Protein AF-A0AAV4SFS2-F1 (afdb_monomer_lite)

Radius of gyration: 26.04 Å; chains: 1; bounding box: 69×37×64 Å

Organism: NCBI:txid1538125

Structure (mmCIF, N/CA/C/O backbone):
data_AF-A0AAV4SFS2-F1
#
_entry.id   AF-A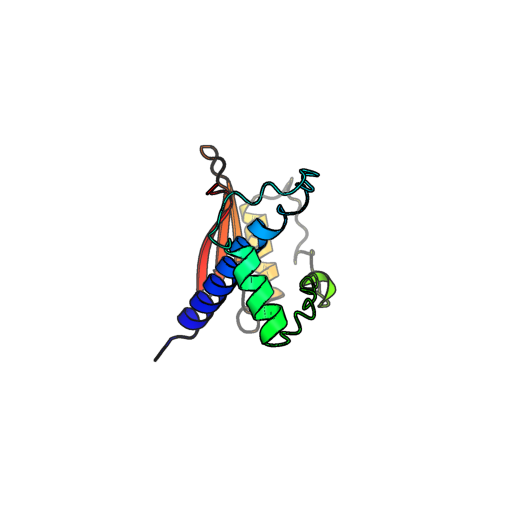0AAV4SFS2-F1
#
loop_
_atom_site.group_PDB
_atom_site.id
_atom_site.type_symbol
_atom_site.label_atom_id
_atom_site.label_alt_id
_atom_site.label_comp_id
_atom_site.label_asym_id
_atom_site.label_entity_id
_atom_site.label_seq_id
_atom_site.pdbx_PDB_ins_code
_atom_site.Cartn_x
_atom_site.Cartn_y
_atom_site.Cartn_z
_atom_site.occupancy
_atom_site.B_iso_or_equiv
_atom_site.auth_seq_id
_atom_site.auth_comp_id
_atom_site.auth_asym_id
_atom_site.auth_atom_id
_atom_site.pdbx_PDB_model_num
ATOM 1 N N . MET A 1 1 ? -1.534 -22.669 -16.109 1.00 50.91 1 MET A N 1
ATOM 2 C CA . MET A 1 1 ? -2.380 -21.456 -16.123 1.00 50.91 1 MET A CA 1
ATOM 3 C C . MET A 1 1 ? -1.780 -20.498 -15.100 1.00 50.91 1 MET A C 1
ATOM 5 O O . MET A 1 1 ? -1.778 -20.833 -13.924 1.00 50.91 1 MET A O 1
ATOM 9 N N . TYR A 1 2 ? -1.123 -19.418 -15.533 1.00 54.66 2 TYR A N 1
ATOM 10 C CA . TYR A 1 2 ? -0.464 -18.479 -14.613 1.00 54.66 2 TYR A CA 1
ATOM 11 C C . TYR A 1 2 ? -1.532 -17.617 -13.929 1.00 54.66 2 TYR A C 1
ATOM 13 O O . TYR A 1 2 ? -2.372 -17.032 -14.610 1.00 54.66 2 TYR A O 1
ATOM 21 N N . THR A 1 3 ? -1.529 -17.553 -12.598 1.00 79.12 3 THR A N 1
ATOM 22 C CA . THR A 1 3 ? -2.417 -16.655 -11.849 1.00 79.12 3 THR A CA 1
ATOM 23 C C . THR A 1 3 ? -1.994 -15.203 -12.079 1.00 79.12 3 THR A C 1
ATOM 25 O O . THR A 1 3 ? -0.806 -14.912 -12.217 1.00 79.12 3 THR A O 1
ATOM 28 N N . LEU A 1 4 ? -2.951 -14.271 -12.099 1.00 70.75 4 LEU A N 1
ATOM 29 C CA . LEU A 1 4 ? -2.697 -12.833 -12.290 1.00 70.75 4 LEU A CA 1
ATOM 30 C C . LEU A 1 4 ? -1.615 -12.297 -11.327 1.00 70.75 4 LEU A C 1
ATOM 32 O O . LEU A 1 4 ? -0.773 -11.489 -11.710 1.00 70.75 4 LEU A O 1
ATOM 36 N N . SER A 1 5 ? -1.581 -12.829 -10.101 1.00 70.31 5 SER A N 1
ATOM 37 C CA . SER A 1 5 ? -0.562 -12.538 -9.086 1.00 70.31 5 SER A CA 1
ATOM 38 C C . SER A 1 5 ? 0.868 -12.862 -9.534 1.00 70.31 5 SER A C 1
ATOM 40 O O . SER A 1 5 ? 1.801 -12.125 -9.216 1.00 70.31 5 SER A O 1
ATOM 42 N N . LEU A 1 6 ? 1.047 -13.938 -10.301 1.00 81.12 6 LEU A N 1
ATOM 43 C CA . LEU A 1 6 ? 2.347 -14.391 -10.785 1.00 81.12 6 LEU A CA 1
ATOM 44 C C . LEU A 1 6 ? 2.864 -13.472 -11.900 1.00 81.12 6 LEU A C 1
ATOM 46 O O . LEU A 1 6 ? 4.035 -13.100 -11.890 1.00 81.12 6 LEU A O 1
ATOM 50 N N . ILE A 1 7 ? 1.965 -13.013 -12.777 1.00 82.75 7 ILE A N 1
ATOM 51 C CA . ILE A 1 7 ? 2.272 -12.051 -13.847 1.00 82.75 7 ILE A CA 1
ATOM 52 C C . ILE A 1 7 ? 2.673 -10.693 -13.257 1.00 82.75 7 ILE A C 1
ATOM 54 O O . ILE A 1 7 ? 3.660 -10.095 -13.683 1.00 82.75 7 ILE A O 1
ATOM 58 N N . ILE A 1 8 ? 1.938 -10.208 -12.251 1.00 79.00 8 ILE A N 1
ATOM 59 C CA . ILE A 1 8 ? 2.239 -8.930 -11.588 1.00 79.00 8 ILE A CA 1
ATOM 60 C C . ILE A 1 8 ? 3.612 -8.989 -10.907 1.00 79.00 8 ILE A C 1
ATOM 62 O O . ILE A 1 8 ? 4.424 -8.076 -11.070 1.00 79.00 8 ILE A O 1
ATOM 66 N N . LYS A 1 9 ? 3.905 -10.088 -10.201 1.00 83.62 9 LYS A N 1
ATOM 67 C CA . LYS A 1 9 ? 5.195 -10.291 -9.530 1.00 83.62 9 LYS A CA 1
ATOM 68 C C . LYS A 1 9 ? 6.359 -10.316 -10.524 1.00 83.62 9 LYS A C 1
ATOM 70 O O . LYS A 1 9 ? 7.369 -9.654 -10.293 1.00 83.62 9 LYS A O 1
ATOM 75 N N . GLU A 1 10 ? 6.200 -11.018 -11.642 1.00 85.56 10 GLU A N 1
ATOM 76 C CA . GLU A 1 10 ? 7.216 -11.100 -12.695 1.00 85.56 10 GLU A CA 1
ATOM 77 C C . GLU A 1 10 ? 7.484 -9.729 -13.340 1.00 85.56 10 GLU A C 1
ATOM 79 O O . GLU A 1 10 ? 8.635 -9.312 -13.493 1.00 85.56 10 GLU A O 1
ATOM 84 N N . ARG A 1 11 ? 6.426 -8.963 -13.643 1.00 81.44 11 ARG A N 1
ATOM 85 C CA . ARG A 1 11 ? 6.554 -7.610 -14.211 1.00 81.44 11 ARG A CA 1
ATOM 86 C C . ARG A 1 11 ? 7.230 -6.634 -13.247 1.00 81.44 11 ARG A C 1
ATOM 88 O O . ARG A 1 11 ? 8.080 -5.857 -13.685 1.00 81.44 11 ARG A O 1
ATOM 95 N N . ALA A 1 12 ? 6.908 -6.701 -11.955 1.00 74.75 12 ALA A N 1
ATOM 96 C CA . ALA A 1 12 ? 7.535 -5.869 -10.929 1.00 74.75 12 ALA A CA 1
ATOM 97 C C . ALA A 1 12 ? 9.037 -6.177 -10.774 1.00 74.75 12 ALA A C 1
ATOM 99 O O . ALA A 1 12 ? 9.857 -5.260 -10.717 1.00 74.75 12 ALA A O 1
ATOM 100 N N . GLN A 1 13 ? 9.415 -7.460 -10.790 1.00 73.44 13 GLN A N 1
ATOM 101 C CA . GLN A 1 13 ? 10.819 -7.884 -10.725 1.00 73.44 13 GLN A CA 1
ATOM 102 C C . GLN A 1 13 ? 11.626 -7.419 -11.945 1.00 73.44 13 GLN A C 1
ATOM 104 O O . GLN A 1 13 ? 12.749 -6.932 -11.796 1.00 73.44 13 GLN A O 1
ATOM 109 N N . LEU A 1 14 ? 11.046 -7.508 -13.146 1.00 79.25 14 LEU A N 1
ATOM 110 C CA . LEU A 1 14 ? 11.684 -7.026 -14.375 1.00 79.25 14 LEU A CA 1
ATOM 111 C C . LEU A 1 14 ? 11.903 -5.508 -14.362 1.00 79.25 14 LEU A C 1
ATOM 113 O O . LEU A 1 14 ? 12.954 -5.038 -14.802 1.00 79.25 14 LEU A O 1
ATOM 117 N N . LEU A 1 15 ? 10.935 -4.738 -13.857 1.00 71.75 15 LEU A N 1
ATOM 118 C CA . LEU A 1 15 ? 11.062 -3.285 -13.733 1.00 71.75 15 LEU A CA 1
ATOM 119 C C . LEU A 1 15 ? 12.168 -2.904 -12.739 1.00 71.75 15 LEU A C 1
ATOM 121 O O . LEU A 1 15 ? 13.021 -2.076 -13.057 1.00 71.75 15 LEU A O 1
ATOM 125 N N . TRP A 1 16 ? 12.206 -3.559 -11.575 1.00 64.50 16 TRP A N 1
ATOM 126 C CA . TRP A 1 16 ? 13.237 -3.334 -10.560 1.00 64.50 16 TRP A CA 1
ATOM 127 C C . TRP A 1 16 ? 14.649 -3.626 -11.084 1.00 64.50 16 TRP A C 1
ATOM 129 O O . TRP A 1 16 ? 15.567 -2.822 -10.901 1.00 64.50 16 TRP A O 1
ATOM 139 N N . ALA A 1 17 ? 14.814 -4.739 -11.806 1.00 70.00 17 ALA A N 1
ATOM 140 C CA . ALA A 1 17 ? 16.081 -5.112 -12.432 1.00 70.00 17 ALA A CA 1
ATOM 141 C C . ALA A 1 17 ? 16.529 -4.115 -13.517 1.00 70.00 17 ALA A C 1
ATOM 143 O O . ALA A 1 17 ? 17.729 -3.919 -13.714 1.00 70.00 17 ALA A O 1
ATOM 144 N N . LYS A 1 18 ? 15.584 -3.479 -14.226 1.00 69.19 18 LYS A N 1
ATOM 145 C CA . LYS A 1 18 ? 15.897 -2.400 -15.174 1.00 69.19 18 LYS A CA 1
ATOM 146 C C . LYS A 1 18 ? 16.403 -1.164 -14.437 1.00 69.19 18 LYS A C 1
ATOM 148 O O . LYS A 1 18 ? 17.497 -0.712 -14.745 1.00 69.19 18 LYS A O 1
ATOM 153 N N . ILE A 1 19 ? 15.671 -0.685 -13.431 1.00 62.69 19 ILE A N 1
ATOM 154 C CA . ILE A 1 19 ? 16.028 0.523 -12.668 1.00 62.69 19 ILE A CA 1
ATOM 155 C C . ILE A 1 19 ? 17.423 0.385 -12.045 1.00 62.69 19 ILE A C 1
ATOM 157 O O . ILE A 1 19 ? 18.270 1.246 -12.256 1.00 62.69 19 ILE A O 1
ATOM 161 N N . THR A 1 20 ? 17.702 -0.733 -11.370 1.00 58.44 20 THR A N 1
ATOM 162 C CA . THR A 1 20 ? 19.002 -0.984 -10.715 1.00 58.44 20 THR A CA 1
ATOM 163 C C . THR A 1 20 ? 20.177 -1.080 -11.691 1.00 58.44 20 THR A C 1
ATOM 165 O O . THR A 1 20 ? 21.282 -0.640 -11.367 1.00 58.44 20 THR A O 1
ATOM 168 N N . LYS A 1 21 ? 19.964 -1.606 -12.905 1.00 60.22 21 LYS A N 1
ATOM 169 C CA . LYS A 1 21 ? 20.991 -1.594 -13.960 1.00 60.22 21 LYS A CA 1
ATOM 170 C C . LYS A 1 21 ? 21.215 -0.193 -14.528 1.00 60.22 21 LYS A C 1
ATOM 172 O O . LYS A 1 21 ? 22.358 0.157 -14.811 1.00 60.22 21 LYS A O 1
ATOM 177 N N . THR A 1 22 ? 20.164 0.615 -14.653 1.00 52.16 22 THR A N 1
ATOM 178 C CA . THR A 1 22 ? 20.265 1.994 -15.150 1.00 52.16 22 THR A CA 1
ATOM 179 C C . THR A 1 22 ? 20.910 2.929 -14.121 1.00 52.16 22 THR A C 1
ATOM 181 O O . THR A 1 22 ? 21.682 3.802 -14.504 1.00 52.16 22 THR A O 1
ATOM 184 N N . SER A 1 23 ? 20.717 2.705 -12.815 1.00 47.75 23 SER A N 1
ATOM 185 C CA . SER A 1 23 ? 21.372 3.482 -11.746 1.00 47.75 23 SER A CA 1
ATOM 186 C C . SER A 1 23 ? 22.905 3.414 -11.782 1.00 47.75 23 SER A C 1
ATOM 188 O O . SER A 1 23 ? 23.560 4.375 -11.394 1.00 47.75 23 SER A O 1
ATOM 190 N N . ARG A 1 24 ? 23.492 2.319 -12.292 1.00 43.97 24 ARG A N 1
ATOM 191 C CA . ARG A 1 24 ? 24.953 2.189 -12.475 1.00 43.97 24 ARG A CA 1
ATOM 192 C C . ARG A 1 24 ? 25.498 2.907 -13.714 1.00 43.97 24 ARG A C 1
ATOM 194 O O . ARG A 1 24 ? 26.710 3.035 -13.838 1.00 43.97 24 ARG A O 1
ATOM 201 N N . LEU A 1 25 ? 24.642 3.361 -14.631 1.00 45.72 25 LEU A N 1
ATOM 202 C CA . LEU A 1 25 ? 25.068 4.050 -15.855 1.00 45.72 25 LEU A CA 1
ATOM 203 C C . LEU A 1 25 ? 25.186 5.571 -15.679 1.00 45.72 25 LEU A C 1
ATOM 205 O O . LEU A 1 25 ? 25.871 6.214 -16.468 1.00 45.72 25 LEU A O 1
ATOM 209 N N . TYR A 1 26 ? 24.601 6.147 -14.624 1.00 43.41 26 TYR A N 1
ATOM 210 C CA . TYR A 1 26 ? 24.673 7.591 -14.362 1.00 43.41 26 TYR A CA 1
ATOM 211 C C . TYR A 1 26 ? 26.001 8.063 -13.741 1.00 43.41 26 TYR A C 1
ATOM 213 O O . TYR A 1 26 ? 26.166 9.257 -13.526 1.00 43.41 26 TYR A O 1
ATOM 221 N N . SER A 1 27 ? 26.967 7.170 -13.488 1.00 41.47 27 SER A N 1
ATOM 222 C CA . SER A 1 27 ? 28.301 7.542 -12.984 1.00 41.47 27 SER A CA 1
ATOM 223 C C . SER A 1 27 ? 29.412 7.496 -14.041 1.00 41.47 27 SER A C 1
ATOM 225 O O . SER A 1 27 ? 30.584 7.580 -13.686 1.00 41.47 27 SER A O 1
ATOM 227 N N . LEU A 1 28 ? 29.092 7.357 -15.334 1.00 39.84 28 LEU A N 1
ATOM 228 C CA . LEU A 1 28 ? 30.096 7.337 -16.411 1.00 39.84 28 LEU A CA 1
ATOM 229 C C . LEU A 1 28 ? 30.366 8.735 -17.005 1.00 39.84 28 LEU A C 1
ATOM 231 O O . LEU A 1 28 ? 30.612 8.870 -18.199 1.00 39.84 28 LEU A O 1
ATOM 235 N N . GLY A 1 29 ? 30.256 9.779 -16.182 1.00 40.25 29 GLY A N 1
ATOM 236 C CA . GLY A 1 29 ? 30.312 11.173 -16.622 1.00 40.25 29 GLY A CA 1
ATOM 237 C C . GLY A 1 29 ? 31.638 11.904 -16.414 1.00 40.25 29 GLY A C 1
ATOM 238 O O . GLY A 1 29 ? 31.697 13.056 -16.814 1.00 40.25 29 GLY A O 1
ATOM 239 N N . ASP A 1 30 ? 32.674 11.299 -15.808 1.00 38.72 30 ASP A N 1
ATOM 240 C CA . ASP A 1 30 ? 33.768 12.117 -15.239 1.00 38.72 30 ASP A CA 1
ATOM 241 C C . ASP A 1 30 ? 35.216 11.643 -15.461 1.00 38.72 30 ASP A C 1
ATOM 243 O O . ASP A 1 30 ? 36.135 12.051 -14.754 1.00 38.72 30 ASP A O 1
ATOM 247 N N . HIS A 1 31 ? 35.480 10.841 -16.493 1.00 38.44 31 HIS A N 1
ATOM 248 C CA . HIS A 1 31 ? 36.862 10.579 -16.917 1.00 38.44 31 HIS A CA 1
ATOM 249 C C . HIS A 1 31 ? 37.071 10.909 -18.393 1.00 38.44 31 HIS A C 1
ATOM 251 O O . HIS A 1 31 ? 37.256 10.035 -19.237 1.00 38.44 31 HIS A O 1
ATOM 257 N N . VAL A 1 32 ? 37.098 12.210 -18.695 1.00 43.34 32 VAL A N 1
ATOM 258 C CA . VAL A 1 32 ? 37.870 12.721 -19.834 1.00 43.34 32 VAL A CA 1
ATOM 259 C C . VAL A 1 32 ? 39.341 12.687 -19.421 1.00 43.34 32 VAL A C 1
ATOM 261 O O . VAL A 1 32 ? 39.896 13.660 -18.919 1.00 43.34 32 VAL A O 1
ATOM 264 N N . SER A 1 33 ? 39.973 11.528 -19.579 1.00 41.56 33 SER A N 1
ATOM 265 C CA . SER A 1 33 ? 41.427 11.417 -19.516 1.00 41.56 33 SER A CA 1
ATOM 266 C C . SER A 1 33 ? 41.986 11.934 -20.838 1.00 41.56 33 SER A C 1
ATOM 268 O O . SER A 1 33 ? 41.943 11.250 -21.859 1.00 41.56 33 SER A O 1
ATOM 270 N N . THR A 1 34 ? 42.502 13.160 -20.829 1.00 44.03 34 THR A N 1
ATOM 271 C CA . THR A 1 34 ? 43.426 13.654 -21.852 1.00 44.03 34 THR A CA 1
ATOM 272 C C . THR A 1 34 ? 44.742 12.888 -21.728 1.00 44.03 34 THR A C 1
ATOM 274 O O . THR A 1 34 ? 45.706 13.380 -21.150 1.00 44.03 34 THR A O 1
ATOM 277 N N . GLU A 1 35 ? 44.782 11.663 -22.239 1.00 42.59 35 GLU A N 1
ATOM 278 C CA . GLU A 1 35 ? 46.022 10.919 -22.421 1.00 42.59 35 GLU A CA 1
ATOM 279 C C . GLU A 1 35 ? 46.115 10.491 -23.883 1.00 42.59 35 GLU A C 1
ATOM 281 O O . GLU A 1 35 ? 45.315 9.710 -24.390 1.00 42.59 35 GLU A O 1
ATOM 286 N N . THR A 1 36 ? 47.100 11.061 -24.572 1.00 49.44 36 THR A N 1
ATOM 287 C CA . THR A 1 36 ? 47.587 10.637 -25.887 1.00 49.44 36 THR A CA 1
ATOM 288 C C . THR A 1 36 ? 47.617 9.112 -26.004 1.00 49.44 36 THR A C 1
ATOM 290 O O . THR A 1 36 ? 48.292 8.445 -25.218 1.00 49.44 36 THR A O 1
ATOM 293 N N . GLU A 1 37 ? 46.908 8.571 -26.999 1.00 41.47 37 GLU A N 1
ATOM 294 C CA . GLU A 1 37 ? 46.768 7.132 -27.234 1.00 41.47 37 GLU A CA 1
ATOM 295 C C . GLU A 1 37 ? 48.127 6.431 -27.374 1.00 41.47 37 GLU A C 1
ATOM 297 O O . GLU A 1 37 ? 48.785 6.474 -28.417 1.00 41.47 37 GLU A O 1
ATOM 302 N N . ARG A 1 38 ? 48.532 5.682 -26.345 1.00 46.50 38 ARG A N 1
ATOM 303 C CA . ARG A 1 38 ? 49.498 4.594 -26.516 1.00 46.50 38 ARG A CA 1
ATOM 304 C C . ARG A 1 38 ? 48.747 3.347 -26.971 1.00 46.50 38 ARG A C 1
ATOM 306 O O . ARG A 1 38 ? 48.249 2.570 -26.158 1.00 46.50 38 ARG A O 1
ATOM 313 N N . ASN A 1 39 ? 48.707 3.149 -28.287 1.00 51.97 39 ASN A N 1
ATOM 314 C CA . ASN A 1 39 ? 48.229 1.934 -28.953 1.00 51.97 39 ASN A CA 1
ATOM 315 C C . ASN A 1 39 ? 49.159 0.731 -28.672 1.00 51.97 39 ASN A C 1
ATOM 317 O O . ASN A 1 39 ? 49.890 0.268 -29.541 1.00 51.97 39 ASN A O 1
ATOM 321 N N . LEU A 1 40 ? 49.152 0.231 -27.430 1.00 55.94 40 LEU A N 1
ATOM 322 C CA . LEU A 1 40 ? 49.908 -0.959 -27.003 1.00 55.94 40 LEU A CA 1
ATOM 323 C C . LEU A 1 40 ? 49.022 -2.201 -26.798 1.00 55.94 40 LEU A C 1
ATOM 325 O O . LEU A 1 40 ? 49.532 -3.283 -26.515 1.00 55.94 40 LEU A O 1
ATOM 329 N N . LYS A 1 41 ? 47.699 -2.083 -26.962 1.00 50.66 41 LYS A N 1
ATOM 330 C CA . LYS A 1 41 ? 46.773 -3.225 -26.957 1.00 50.66 41 LYS A CA 1
ATOM 331 C C . LYS A 1 41 ? 46.246 -3.469 -28.367 1.00 50.66 41 LYS A C 1
ATOM 333 O O . LYS A 1 41 ? 45.414 -2.727 -28.865 1.00 50.66 41 LYS A O 1
ATOM 338 N N . ILE A 1 42 ? 46.703 -4.561 -28.979 1.00 58.28 42 ILE A N 1
ATOM 339 C CA . ILE A 1 42 ? 46.253 -5.039 -30.301 1.00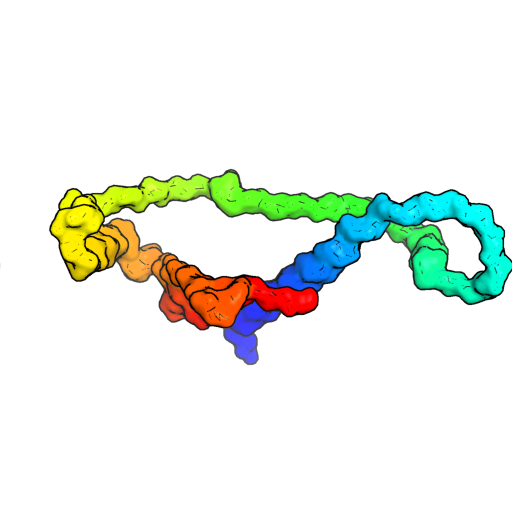 58.28 42 ILE A CA 1
ATOM 340 C C . ILE A 1 42 ? 44.784 -5.514 -30.246 1.00 58.28 42 ILE A C 1
ATOM 342 O O . ILE A 1 42 ? 44.091 -5.598 -31.259 1.00 58.28 42 ILE A O 1
ATOM 346 N N . GLN A 1 43 ? 44.274 -5.812 -29.049 1.00 66.56 43 GLN A N 1
ATOM 347 C CA . GLN A 1 43 ? 42.910 -6.276 -28.856 1.00 66.56 43 GLN A CA 1
ATOM 348 C C . GLN A 1 43 ? 41.960 -5.099 -28.625 1.00 66.56 43 GLN A C 1
ATOM 350 O O . GLN A 1 43 ? 42.033 -4.424 -27.598 1.00 66.56 43 GLN A O 1
ATOM 355 N N . ARG A 1 44 ? 41.032 -4.903 -29.570 1.00 70.31 44 ARG A N 1
ATOM 356 C CA . ARG A 1 44 ? 39.949 -3.921 -29.437 1.00 70.31 44 ARG A CA 1
ATOM 357 C C . ARG A 1 44 ? 39.140 -4.194 -28.172 1.00 70.31 44 ARG A C 1
ATOM 359 O O . AR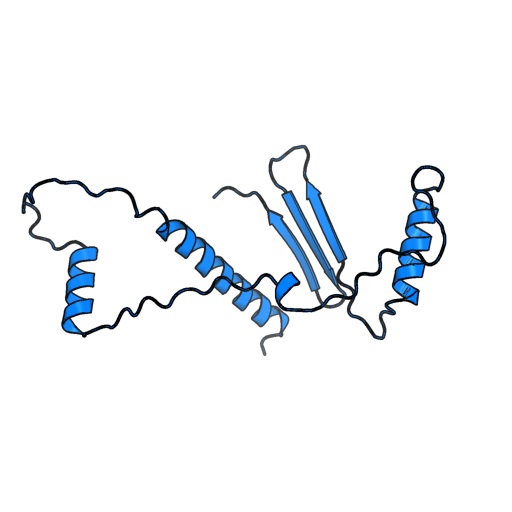G A 1 44 ? 38.670 -5.317 -27.964 1.00 70.31 44 ARG A O 1
ATOM 366 N N . GLY A 1 45 ? 38.972 -3.158 -27.356 1.00 73.44 45 GLY A N 1
ATOM 367 C CA . GLY A 1 45 ? 38.132 -3.202 -26.166 1.00 73.44 45 GLY A CA 1
ATOM 368 C C . GLY A 1 45 ? 36.651 -3.352 -26.519 1.00 73.44 45 GLY A C 1
ATOM 369 O O . GLY A 1 45 ? 36.234 -3.124 -27.656 1.00 73.44 45 GLY A O 1
ATOM 370 N N . PHE A 1 46 ? 35.837 -3.713 -25.526 1.00 70.94 46 PHE A N 1
ATOM 371 C CA . PHE A 1 46 ? 34.391 -3.880 -25.692 1.00 70.94 46 PHE A CA 1
ATOM 372 C C . PHE A 1 46 ? 33.725 -2.636 -26.305 1.00 70.94 46 PHE A C 1
ATOM 374 O O . PHE A 1 46 ? 33.009 -2.760 -27.291 1.00 70.94 46 PHE A O 1
ATOM 381 N N . ALA A 1 47 ? 34.033 -1.439 -25.792 1.00 75.06 47 ALA A N 1
ATOM 382 C CA . ALA A 1 47 ? 33.468 -0.182 -26.290 1.00 75.06 47 ALA A CA 1
ATOM 383 C C . ALA A 1 47 ? 33.799 0.082 -27.770 1.00 75.06 47 ALA A C 1
ATOM 385 O O . ALA A 1 47 ? 32.935 0.513 -28.524 1.00 75.06 47 ALA A O 1
ATOM 386 N N . GLN A 1 48 ? 35.021 -0.244 -28.202 1.00 75.75 48 GLN A N 1
ATOM 387 C CA . GLN A 1 48 ? 35.450 -0.086 -29.595 1.00 75.75 48 GLN A CA 1
ATOM 388 C C . GLN A 1 48 ? 34.708 -1.060 -30.518 1.00 75.75 48 GLN A C 1
ATOM 390 O O . GLN A 1 48 ? 34.194 -0.648 -31.550 1.00 75.75 48 GLN A O 1
ATOM 395 N N . ARG A 1 49 ? 34.566 -2.332 -30.111 1.00 80.12 49 ARG A N 1
ATOM 396 C CA . ARG A 1 49 ? 33.772 -3.313 -30.874 1.00 80.12 49 ARG A CA 1
ATOM 397 C C . ARG A 1 49 ? 32.300 -2.929 -30.961 1.00 80.12 49 ARG A C 1
ATOM 399 O O . ARG A 1 49 ? 31.678 -3.158 -31.990 1.00 80.12 49 ARG A O 1
ATOM 406 N N . VAL A 1 50 ? 31.741 -2.376 -29.887 1.00 76.38 50 VAL A N 1
ATOM 407 C CA . VAL A 1 50 ? 30.369 -1.869 -29.898 1.00 76.38 50 VAL A CA 1
ATOM 408 C C . VAL A 1 50 ? 30.266 -0.710 -30.885 1.00 76.38 50 VAL A C 1
ATOM 410 O O . VAL A 1 50 ? 29.440 -0.797 -31.780 1.00 76.38 50 VAL A O 1
ATOM 413 N N . ALA A 1 51 ? 31.139 0.300 -30.816 1.00 78.06 51 ALA A N 1
ATOM 414 C CA . ALA A 1 51 ? 31.132 1.430 -31.751 1.00 78.06 51 ALA A CA 1
ATOM 415 C C . ALA A 1 51 ? 31.227 0.997 -33.228 1.00 78.06 51 ALA A C 1
ATOM 417 O O . ALA A 1 51 ? 30.473 1.503 -34.058 1.00 78.06 51 ALA A O 1
ATOM 418 N N . ASP A 1 52 ? 32.076 0.009 -33.537 1.00 81.69 52 ASP A N 1
ATOM 419 C CA . ASP A 1 52 ? 32.175 -0.573 -34.882 1.00 81.69 52 ASP A CA 1
ATOM 420 C C . ASP A 1 52 ? 30.837 -1.170 -35.347 1.00 81.69 52 ASP A C 1
ATOM 422 O O . ASP A 1 52 ? 30.427 -0.963 -36.486 1.00 81.69 52 ASP A O 1
ATOM 426 N N . LEU A 1 53 ? 30.138 -1.897 -34.469 1.00 82.06 53 LEU A N 1
ATOM 427 C CA . LEU A 1 53 ? 28.831 -2.484 -34.773 1.00 82.06 53 LEU A CA 1
ATOM 428 C C . LEU A 1 53 ? 27.758 -1.406 -34.962 1.00 82.06 53 LEU A C 1
ATOM 430 O O . LEU A 1 53 ? 26.960 -1.508 -35.889 1.00 82.06 53 LEU A O 1
ATOM 434 N N . ILE A 1 54 ? 27.755 -0.363 -34.126 1.00 77.12 54 ILE A N 1
ATOM 435 C CA . ILE A 1 54 ? 26.825 0.771 -34.256 1.00 77.12 54 ILE A CA 1
ATOM 436 C C . ILE A 1 54 ? 26.991 1.429 -35.628 1.00 77.12 54 ILE A C 1
ATOM 438 O O . ILE A 1 54 ? 26.004 1.646 -36.331 1.00 77.12 54 ILE A O 1
ATOM 442 N N . PHE A 1 55 ? 28.240 1.690 -36.021 1.00 79.75 55 PHE A N 1
ATOM 443 C CA . PHE A 1 55 ? 28.568 2.292 -37.309 1.00 79.75 55 PHE A CA 1
ATOM 444 C C . PHE A 1 55 ? 28.230 1.364 -38.483 1.00 79.75 55 PHE A C 1
ATOM 446 O O . PHE A 1 55 ? 27.598 1.792 -39.445 1.00 79.75 55 PHE A O 1
ATOM 453 N N . HIS A 1 56 ? 28.607 0.084 -38.398 1.00 83.12 56 HIS A N 1
ATOM 454 C CA . HIS A 1 56 ? 28.414 -0.886 -39.478 1.00 83.12 56 HIS A CA 1
ATOM 455 C C . HIS A 1 56 ? 26.937 -1.164 -39.775 1.00 83.12 56 HIS A C 1
ATOM 457 O O . HIS A 1 56 ? 26.559 -1.316 -40.933 1.00 83.12 56 HIS A O 1
ATOM 463 N N . PHE A 1 57 ? 26.104 -1.221 -38.736 1.00 82.81 57 PHE A N 1
ATOM 464 C CA . PHE A 1 57 ? 24.677 -1.504 -38.875 1.00 82.81 57 PHE A CA 1
ATOM 465 C C . PHE A 1 57 ? 23.805 -0.244 -38.952 1.00 82.81 57 PHE A C 1
ATOM 467 O O . PHE A 1 57 ? 22.587 -0.381 -39.027 1.00 82.81 57 PHE A O 1
ATOM 474 N N . ILE A 1 58 ? 24.400 0.961 -38.945 1.00 76.94 58 ILE A N 1
ATOM 475 C CA . ILE A 1 58 ? 23.684 2.253 -38.934 1.00 76.94 58 ILE A CA 1
ATOM 476 C C . ILE A 1 58 ? 22.585 2.228 -37.859 1.00 76.94 58 ILE A C 1
ATOM 478 O O . ILE A 1 58 ? 21.415 2.523 -38.101 1.00 76.94 58 ILE A O 1
ATOM 482 N N . ILE A 1 59 ?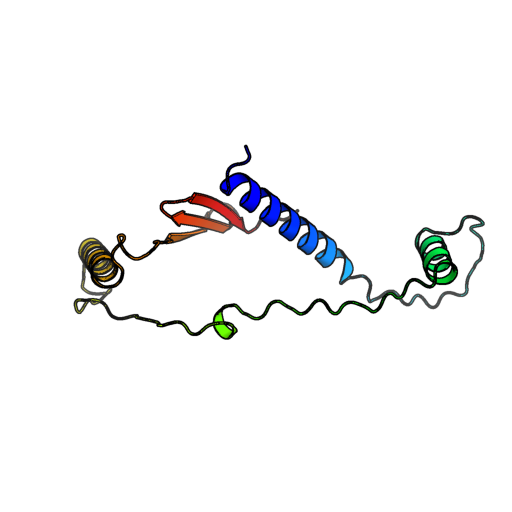 22.953 1.770 -36.661 1.00 70.94 59 ILE A N 1
ATOM 483 C CA . ILE A 1 59 ? 21.997 1.664 -35.562 1.00 70.94 59 ILE A CA 1
ATOM 484 C C . ILE A 1 59 ? 21.771 3.078 -35.049 1.00 70.94 59 ILE A C 1
ATOM 486 O O . ILE A 1 59 ? 22.640 3.653 -34.393 1.00 70.94 59 ILE A O 1
ATOM 490 N N . ASP A 1 60 ? 20.602 3.632 -35.353 1.00 74.06 60 ASP A N 1
ATOM 491 C CA . ASP A 1 60 ? 20.167 4.889 -34.769 1.00 74.06 60 ASP A CA 1
ATOM 492 C C . ASP A 1 60 ? 19.868 4.661 -33.283 1.00 74.06 60 ASP A C 1
ATOM 494 O O . ASP A 1 60 ? 18.786 4.218 -32.890 1.00 74.06 60 ASP A O 1
ATOM 498 N N . PHE A 1 61 ? 20.856 4.947 -32.435 1.00 62.31 61 PHE A N 1
ATOM 499 C CA . PHE A 1 61 ? 20.616 5.217 -31.023 1.00 62.31 61 PHE A CA 1
ATOM 500 C C . PHE A 1 61 ? 20.042 6.624 -30.915 1.00 62.31 61 PHE A C 1
ATOM 502 O O . PHE A 1 61 ? 20.646 7.500 -30.294 1.00 62.31 61 PHE A O 1
ATOM 509 N N . GLY A 1 62 ? 18.865 6.846 -31.498 1.00 64.44 62 GLY A N 1
ATOM 510 C CA . GLY A 1 62 ? 18.017 7.943 -31.083 1.00 64.44 62 GLY A CA 1
ATOM 511 C C . GLY A 1 62 ? 17.806 7.707 -29.601 1.00 64.44 62 GLY A C 1
ATOM 512 O O . GLY A 1 62 ? 17.095 6.772 -29.233 1.00 64.44 62 GLY A O 1
ATOM 513 N N . ALA A 1 63 ? 18.552 8.432 -28.761 1.00 59.53 63 ALA A N 1
ATOM 514 C CA . ALA A 1 63 ? 18.541 8.246 -27.325 1.00 59.53 63 ALA A CA 1
ATOM 515 C C . ALA A 1 63 ? 17.087 8.393 -26.906 1.00 59.53 63 ALA A C 1
ATOM 517 O O . ALA A 1 63 ? 16.550 9.501 -26.895 1.00 59.53 63 ALA A O 1
ATOM 518 N N . GLN A 1 64 ? 16.417 7.263 -26.673 1.00 58.59 64 GLN A N 1
ATOM 519 C CA . GLN A 1 64 ? 15.017 7.288 -26.326 1.00 58.59 64 GLN A CA 1
ATOM 520 C C . GLN A 1 64 ? 15.002 7.929 -24.956 1.00 58.59 64 GLN A C 1
ATOM 522 O O . GLN A 1 64 ? 15.461 7.333 -23.979 1.00 58.59 64 GLN A O 1
ATOM 527 N N . GLN A 1 65 ? 14.598 9.196 -24.923 1.00 60.34 65 GLN A N 1
ATOM 528 C CA . GLN A 1 65 ? 14.568 9.958 -23.699 1.00 60.34 65 GLN A CA 1
ATOM 529 C C . GLN A 1 65 ? 13.653 9.167 -22.775 1.00 60.34 65 GLN A C 1
ATOM 531 O O . GLN A 1 65 ? 12.465 8.996 -23.056 1.00 60.34 65 GLN A O 1
ATOM 536 N N . PHE A 1 66 ? 14.233 8.578 -21.733 1.00 58.94 66 PHE A N 1
ATOM 537 C CA . PHE A 1 66 ? 13.449 7.946 -20.694 1.00 58.94 66 PHE A CA 1
ATOM 538 C C . PHE A 1 66 ? 12.683 9.083 -20.041 1.00 58.94 66 PHE A C 1
ATOM 540 O O . PHE A 1 66 ? 13.223 9.810 -19.210 1.00 58.94 66 PHE A O 1
ATOM 547 N N . LEU A 1 67 ? 11.446 9.286 -20.490 1.00 71.25 67 LEU A N 1
ATOM 548 C CA . LEU A 1 67 ? 10.543 10.207 -19.836 1.00 71.25 67 LEU A CA 1
ATOM 549 C C . LEU A 1 67 ? 10.414 9.700 -18.408 1.00 71.25 67 LEU A C 1
ATOM 551 O O . LEU A 1 67 ? 10.043 8.544 -18.179 1.00 71.25 67 LEU A O 1
ATOM 555 N N . LEU A 1 68 ? 10.794 10.549 -17.456 1.00 72.44 68 LEU A N 1
ATOM 556 C CA . LEU A 1 68 ? 10.525 10.262 -16.062 1.00 72.44 68 LEU A CA 1
ATOM 557 C C . LEU A 1 68 ? 9.015 10.028 -15.951 1.00 72.44 68 LEU A C 1
ATOM 559 O O . LEU A 1 68 ? 8.243 10.826 -16.496 1.00 72.44 68 LEU A O 1
ATOM 563 N N . PRO A 1 69 ? 8.577 8.925 -15.321 1.00 70.69 69 PRO A N 1
ATOM 564 C CA . PRO A 1 69 ? 7.161 8.720 -15.098 1.00 70.69 69 PRO A CA 1
ATOM 565 C C . PRO A 1 69 ? 6.620 9.945 -14.364 1.00 70.69 69 PRO A C 1
ATOM 567 O O . PRO A 1 69 ? 7.202 10.384 -13.370 1.00 70.69 69 PRO A O 1
ATOM 570 N N . CYS A 1 70 ? 5.539 10.517 -14.894 1.00 78.56 70 CYS A N 1
ATOM 571 C CA . CYS A 1 70 ? 4.850 11.620 -14.244 1.00 78.56 70 CYS A CA 1
ATOM 572 C C . CYS A 1 70 ? 4.491 11.190 -12.820 1.00 78.56 70 CYS A C 1
ATOM 574 O O . CYS A 1 70 ? 4.078 10.044 -12.599 1.00 78.56 70 CYS A O 1
ATOM 576 N N . ASN A 1 71 ? 4.691 12.090 -11.857 1.00 76.88 71 ASN A N 1
ATOM 577 C CA . ASN A 1 71 ? 4.286 11.848 -10.485 1.00 76.88 71 ASN A CA 1
ATOM 578 C C . ASN A 1 71 ? 2.802 11.438 -10.498 1.00 76.88 71 ASN A C 1
ATOM 580 O O . ASN A 1 71 ? 1.986 12.187 -11.034 1.00 76.88 71 ASN A O 1
ATOM 584 N N . PRO A 1 72 ? 2.416 10.279 -9.935 1.00 75.00 72 PRO A N 1
ATOM 585 C CA . PRO A 1 72 ? 1.022 9.846 -9.941 1.00 75.00 72 PRO A CA 1
ATOM 586 C C . PRO A 1 72 ? 0.077 10.907 -9.367 1.00 75.00 72 PRO A C 1
ATOM 588 O O . PRO A 1 72 ? -1.052 11.024 -9.832 1.00 75.00 72 PRO A O 1
ATOM 591 N N . ILE A 1 73 ? 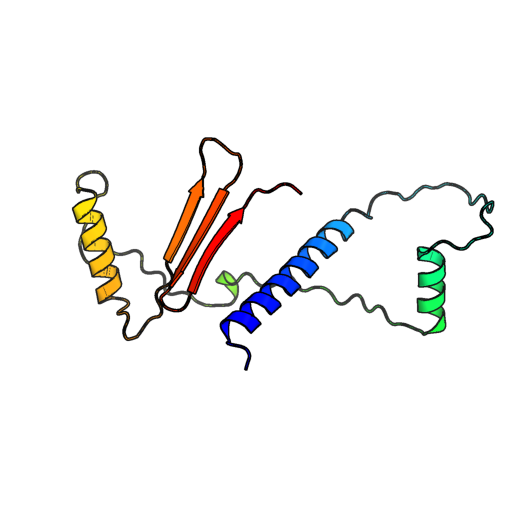0.569 11.716 -8.416 1.00 77.44 73 ILE A N 1
ATOM 592 C CA . ILE A 1 73 ? -0.167 12.836 -7.815 1.00 77.44 73 ILE A CA 1
ATOM 593 C C . ILE A 1 73 ? -0.537 13.912 -8.852 1.00 77.44 73 ILE A C 1
ATOM 595 O O . ILE A 1 73 ? -1.584 14.541 -8.755 1.00 77.44 73 ILE A O 1
ATOM 599 N N . GLU A 1 74 ? 0.321 14.127 -9.845 1.00 80.88 74 GLU A N 1
ATOM 600 C CA . GLU A 1 74 ? 0.120 15.105 -10.919 1.00 80.88 74 GLU A CA 1
ATOM 601 C C . GLU A 1 74 ? -0.668 14.508 -12.091 1.00 80.88 74 GLU A C 1
ATOM 603 O O . GLU A 1 74 ? -1.345 15.229 -12.822 1.00 80.88 74 GLU A O 1
ATOM 608 N N . ALA A 1 75 ? -0.607 13.185 -12.262 1.00 81.69 75 ALA A N 1
ATOM 609 C CA . ALA A 1 75 ? -1.272 12.477 -13.350 1.00 81.69 75 ALA A CA 1
ATOM 610 C C . ALA A 1 75 ? -2.787 12.305 -13.138 1.00 81.69 75 ALA A C 1
ATOM 612 O O . ALA A 1 75 ? -3.516 12.071 -14.104 1.00 81.69 75 ALA A O 1
ATOM 613 N N . GLN A 1 76 ? -3.273 12.386 -11.896 1.00 83.81 76 GLN A N 1
ATOM 614 C CA . GLN A 1 76 ? -4.678 12.146 -11.571 1.00 83.81 76 GLN A CA 1
ATOM 615 C C . GLN A 1 76 ? -5.189 13.132 -10.518 1.00 83.81 76 GLN A C 1
ATOM 617 O O . GLN A 1 76 ? -4.444 13.641 -9.691 1.00 83.81 76 GLN A O 1
ATOM 622 N N . THR A 1 77 ? -6.488 13.424 -10.535 1.00 83.06 77 THR A N 1
ATOM 623 C CA . THR A 1 77 ? -7.120 14.223 -9.481 1.00 83.06 77 THR A CA 1
ATOM 624 C C . THR A 1 77 ? -7.579 13.306 -8.352 1.00 83.06 77 THR A C 1
ATOM 626 O O . THR A 1 77 ? -8.337 12.364 -8.583 1.00 83.06 77 THR A O 1
ATOM 629 N N . PHE A 1 78 ? -7.153 13.595 -7.123 1.00 80.56 78 PHE A N 1
ATOM 630 C CA . PHE A 1 78 ? -7.534 12.832 -5.933 1.00 80.56 78 PHE A CA 1
ATOM 631 C C . PHE A 1 78 ? -8.529 13.632 -5.100 1.00 80.56 78 PHE A C 1
ATOM 633 O O . PHE A 1 78 ? -8.331 14.820 -4.849 1.00 80.56 78 PHE A O 1
ATOM 640 N N . SER A 1 79 ? -9.590 12.975 -4.633 1.00 82.31 79 SER A N 1
ATOM 641 C CA . SER A 1 79 ? -10.453 13.550 -3.603 1.00 82.31 79 SER A CA 1
ATOM 642 C C . SER A 1 79 ? -9.857 13.227 -2.238 1.00 82.31 79 SER A C 1
ATOM 644 O O . SER A 1 79 ? -9.921 12.088 -1.779 1.00 82.31 79 SER A O 1
ATOM 646 N N . LEU A 1 80 ? -9.245 14.222 -1.597 1.00 81.12 80 LEU A N 1
ATOM 647 C CA . LEU A 1 80 ? -8.708 14.074 -0.251 1.00 81.12 80 LEU A CA 1
ATOM 648 C C . LEU A 1 80 ? -9.799 14.397 0.775 1.00 81.12 80 LEU A C 1
ATOM 650 O O . LEU A 1 80 ? -10.252 15.537 0.869 1.00 81.12 80 LEU A O 1
ATOM 654 N N . ARG A 1 81 ? -10.205 13.403 1.571 1.00 82.56 81 ARG A N 1
ATOM 655 C CA . ARG A 1 81 ? -11.082 13.609 2.732 1.00 82.56 81 ARG A CA 1
ATOM 656 C C . ARG A 1 81 ? -10.303 13.341 4.011 1.00 82.56 81 ARG A C 1
ATOM 658 O O . ARG A 1 81 ? -10.001 12.195 4.315 1.00 82.56 81 ARG A O 1
ATOM 665 N N . LEU A 1 82 ? -9.987 14.413 4.735 1.00 82.50 82 LEU A N 1
ATOM 666 C CA . LEU A 1 82 ? -9.278 14.363 6.022 1.00 82.50 82 LEU A CA 1
ATOM 667 C C . LEU A 1 82 ? -10.219 14.452 7.233 1.00 82.50 82 LEU A C 1
ATOM 669 O O . LEU A 1 82 ? -9.762 14.397 8.368 1.00 82.50 82 LEU A O 1
ATOM 673 N N . GLY A 1 83 ? -11.518 14.644 6.998 1.00 86.00 83 GLY A N 1
ATOM 674 C CA . GLY A 1 83 ? -12.511 14.761 8.060 1.00 86.00 83 GLY A CA 1
ATOM 675 C C . GLY A 1 83 ? -12.912 13.401 8.620 1.00 86.00 83 GLY A C 1
ATOM 676 O O . GLY A 1 83 ? -13.100 12.447 7.865 1.00 86.00 83 GLY A O 1
ATOM 677 N N . PHE A 1 84 ? -13.086 13.342 9.936 1.00 85.19 84 PHE A N 1
ATOM 678 C CA . PHE A 1 84 ? -13.732 12.227 10.620 1.00 85.19 84 PHE A CA 1
ATOM 679 C C . PHE A 1 84 ? -15.252 12.406 10.624 1.00 85.19 84 PHE A C 1
ATOM 681 O O . PHE A 1 84 ? -15.750 13.532 10.572 1.00 85.19 84 PHE A O 1
ATOM 688 N N . SER A 1 85 ? -15.994 11.302 10.737 1.00 86.38 85 SER A N 1
ATOM 689 C CA . SER A 1 85 ? -17.450 11.351 10.934 1.00 86.38 85 SER A CA 1
ATOM 690 C C . SER A 1 85 ? -17.847 12.038 12.248 1.00 86.38 85 SER A C 1
ATOM 692 O O . SER A 1 85 ? -18.974 12.505 12.381 1.00 86.38 85 SER A O 1
ATOM 694 N N . GLN A 1 86 ? -16.927 12.105 13.215 1.00 88.38 86 GLN A N 1
ATOM 695 C CA . GLN A 1 86 ? -17.128 12.703 14.533 1.00 88.38 86 GLN A CA 1
ATOM 696 C C . GLN A 1 86 ? -15.912 13.560 14.910 1.00 88.38 86 GLN A C 1
ATOM 698 O O . GLN A 1 86 ? -14.793 13.275 14.484 1.00 88.38 86 GLN A O 1
ATOM 703 N N . SER A 1 87 ? -16.115 14.609 15.711 1.00 88.94 87 SER A N 1
ATOM 704 C CA . SER A 1 87 ? -15.009 15.432 16.213 1.00 88.94 87 SER A CA 1
ATOM 705 C C . SER A 1 87 ? -14.207 14.645 17.245 1.00 88.94 87 SER A C 1
ATOM 707 O O . SER A 1 87 ? -14.772 14.218 18.246 1.00 88.94 87 SER A O 1
ATOM 709 N N . VAL A 1 88 ? -12.905 14.487 17.009 1.00 89.50 88 VAL A N 1
ATOM 710 C CA . VAL A 1 88 ? -11.977 13.816 17.925 1.00 89.50 88 VAL A CA 1
ATOM 711 C C . VAL A 1 88 ? -10.705 14.637 18.098 1.00 89.50 88 VAL A C 1
ATOM 713 O O . VAL A 1 88 ? -10.182 15.216 17.141 1.00 89.50 88 VAL A O 1
ATOM 716 N N . LEU A 1 89 ? -10.194 14.673 19.323 1.00 89.81 89 LEU A N 1
ATOM 717 C CA . LEU A 1 89 ? -8.966 15.352 19.705 1.00 89.81 89 LEU A CA 1
ATOM 718 C C . LEU A 1 89 ? -7.959 14.321 20.195 1.00 89.81 89 LEU A C 1
ATOM 720 O O . LEU A 1 89 ? -8.127 13.689 21.232 1.00 89.81 89 LEU A O 1
ATOM 724 N N . LYS A 1 90 ? -6.845 14.201 19.471 1.00 88.62 90 LYS A N 1
ATOM 725 C CA . LYS A 1 90 ? -5.790 13.223 19.776 1.00 88.62 90 LYS A CA 1
ATOM 726 C C . LYS A 1 90 ? -5.208 13.362 21.192 1.00 88.62 90 LYS A C 1
ATOM 728 O O . LYS A 1 90 ? -4.653 12.407 21.718 1.00 88.62 90 LYS A O 1
ATOM 733 N N . THR A 1 91 ? -5.278 14.553 21.782 1.00 91.38 91 THR A N 1
ATOM 734 C CA . THR A 1 91 ? -4.776 14.845 23.132 1.00 91.38 91 THR A CA 1
ATOM 735 C C . THR A 1 91 ? -5.737 14.441 24.245 1.00 91.38 91 THR A C 1
ATOM 737 O O . THR A 1 91 ? -5.296 14.291 25.380 1.00 91.38 91 THR A O 1
ATOM 740 N N . GLU A 1 92 ? -7.027 14.301 23.941 1.00 91.62 92 GLU A N 1
ATOM 741 C CA . GLU A 1 92 ? -8.094 14.113 24.934 1.00 91.62 92 GLU A CA 1
ATOM 742 C C . GLU A 1 92 ? -8.742 12.729 24.819 1.00 91.62 92 GLU A C 1
ATOM 744 O O . GLU A 1 92 ? -9.082 12.111 25.828 1.00 91.62 92 GLU A O 1
ATOM 749 N N . ASP A 1 93 ? -8.862 12.215 23.596 1.00 91.38 93 ASP A N 1
ATOM 750 C CA . ASP A 1 93 ? -9.517 10.948 23.314 1.00 91.38 93 ASP A CA 1
ATOM 751 C C . ASP A 1 93 ? -8.563 9.756 23.423 1.00 91.38 93 ASP A C 1
ATOM 753 O O . ASP A 1 93 ? -7.401 9.790 23.017 1.00 91.38 93 ASP A O 1
ATOM 757 N N . ASN A 1 94 ? -9.088 8.642 23.934 1.00 93.00 94 ASN A N 1
ATOM 758 C CA . ASN A 1 94 ? -8.355 7.384 24.029 1.00 93.00 94 ASN A CA 1
ATOM 759 C C . ASN A 1 94 ? -8.085 6.795 22.631 1.00 93.00 94 ASN A C 1
ATOM 761 O O . ASN A 1 94 ? -8.968 6.798 21.773 1.00 93.00 94 ASN A O 1
ATOM 765 N N . ASP A 1 95 ? -6.926 6.162 22.436 1.00 92.81 95 ASP A N 1
ATOM 766 C CA . ASP A 1 95 ? -6.566 5.442 21.204 1.00 92.81 95 ASP A CA 1
ATOM 767 C C . ASP A 1 95 ? -7.655 4.483 20.703 1.00 92.81 95 ASP A C 1
ATOM 769 O O . ASP A 1 95 ? -7.860 4.342 19.497 1.00 92.81 95 ASP A O 1
ATOM 773 N N . LYS A 1 96 ? -8.392 3.828 21.608 1.00 93.94 96 LYS A N 1
ATOM 774 C CA . LYS A 1 96 ? -9.517 2.957 21.237 1.00 93.94 96 LYS A CA 1
ATOM 775 C C . LYS A 1 96 ? -10.651 3.731 20.568 1.00 93.94 96 LYS A C 1
ATOM 777 O O . LYS A 1 96 ? -11.222 3.235 19.599 1.00 93.94 96 LYS A O 1
ATOM 782 N N . VAL A 1 97 ? -10.956 4.928 21.067 1.00 92.75 97 VAL A N 1
ATOM 783 C CA . VAL A 1 97 ? -11.979 5.820 20.505 1.00 92.75 97 VAL A CA 1
ATOM 784 C C . VAL A 1 97 ? -11.514 6.323 19.144 1.00 92.75 97 VAL A C 1
ATOM 786 O O . VAL A 1 97 ? -12.233 6.156 18.162 1.00 92.75 97 VAL A O 1
ATOM 789 N N . LEU A 1 98 ? -10.274 6.812 19.052 1.00 92.25 98 LEU A N 1
ATOM 790 C CA . LEU A 1 98 ? -9.678 7.266 17.791 1.00 92.25 98 LEU A CA 1
ATOM 791 C C . LEU A 1 98 ? -9.698 6.166 16.723 1.00 92.25 98 LEU A C 1
ATOM 793 O O . LEU A 1 98 ? -10.099 6.400 15.581 1.00 92.25 98 LEU A O 1
ATOM 797 N N . LYS A 1 99 ? -9.316 4.943 17.105 1.00 92.00 99 LYS A N 1
ATOM 798 C CA . LYS A 1 99 ? -9.336 3.775 16.221 1.00 92.00 99 LYS A CA 1
ATOM 799 C C . LYS A 1 99 ? -10.757 3.432 15.770 1.00 92.00 99 LYS A C 1
ATOM 801 O O . LYS A 1 99 ? -10.966 3.189 14.585 1.00 92.00 99 LYS A O 1
ATOM 806 N N . SER A 1 100 ? -11.722 3.440 16.691 1.00 93.88 100 SER A N 1
ATOM 807 C CA . SER A 1 100 ? -13.131 3.166 16.384 1.00 93.88 100 SER A CA 1
ATOM 808 C C . SER A 1 100 ? -13.703 4.185 15.399 1.00 93.88 100 SER A C 1
ATOM 810 O O . SER A 1 100 ? -14.227 3.792 14.361 1.00 93.88 100 SER A O 1
ATOM 812 N N . VAL A 1 101 ? -13.537 5.482 15.678 1.00 94.25 101 VAL A N 1
ATOM 813 C CA . VAL A 1 101 ? -14.028 6.570 14.814 1.00 94.25 101 VAL A CA 1
ATOM 814 C C . VAL A 1 101 ? -13.360 6.520 13.441 1.00 94.25 101 VAL A C 1
ATOM 816 O O . VAL A 1 101 ? -14.016 6.747 12.423 1.00 94.25 101 VAL A O 1
ATOM 819 N N . THR A 1 102 ? -12.071 6.176 13.385 1.00 91.31 102 THR A N 1
ATOM 820 C CA . THR A 1 102 ? -11.353 6.012 12.115 1.00 91.31 102 THR A CA 1
ATOM 821 C C . THR A 1 102 ? -11.961 4.890 11.276 1.00 91.31 102 THR A C 1
ATOM 823 O O . THR A 1 102 ? -12.252 5.107 10.100 1.00 91.31 102 THR A O 1
ATOM 826 N N . TYR A 1 103 ? -12.198 3.711 11.860 1.00 91.31 103 TYR A N 1
ATOM 827 C CA . TYR A 1 103 ? -12.817 2.607 11.124 1.00 91.31 103 TYR A CA 1
ATOM 828 C C . TYR A 1 103 ? -14.247 2.915 10.700 1.00 91.31 103 TYR A C 1
ATOM 830 O O . TYR A 1 103 ? -14.576 2.695 9.541 1.00 91.31 103 TYR A O 1
ATOM 838 N N . GLU A 1 104 ? -15.057 3.497 11.583 1.00 94.50 104 GLU A N 1
ATOM 839 C CA . GLU A 1 104 ? -16.426 3.905 11.258 1.00 94.50 104 GLU A CA 1
ATOM 840 C C . GLU A 1 104 ? -16.452 4.913 10.098 1.00 94.50 104 GLU A C 1
ATOM 842 O O . GLU A 1 104 ? -17.244 4.779 9.163 1.00 94.50 104 GLU A O 1
ATOM 847 N N . THR A 1 105 ? -15.543 5.894 10.114 1.00 93.38 105 THR A N 1
ATOM 848 C CA . THR A 1 105 ? -15.401 6.879 9.033 1.00 93.38 105 THR A CA 1
ATOM 849 C C . THR A 1 105 ? -15.037 6.197 7.711 1.00 93.38 105 THR A C 1
ATOM 851 O O . THR A 1 105 ? -15.651 6.482 6.680 1.00 93.38 105 THR A O 1
ATOM 854 N N . ILE A 1 106 ? -14.070 5.271 7.729 1.00 91.81 106 ILE A N 1
ATOM 855 C CA . ILE A 1 106 ? -13.654 4.514 6.538 1.00 91.81 106 ILE A CA 1
ATOM 856 C C . ILE A 1 106 ? -14.799 3.635 6.025 1.00 91.81 106 ILE A C 1
ATOM 858 O O . ILE A 1 106 ? -15.051 3.614 4.823 1.00 91.81 106 ILE A O 1
ATOM 862 N N . ASP A 1 107 ? -15.513 2.940 6.910 1.00 92.94 107 ASP A N 1
ATOM 863 C CA . ASP A 1 107 ? -16.631 2.068 6.550 1.00 92.94 107 ASP A CA 1
ATOM 864 C C . ASP A 1 107 ? -17.808 2.838 5.954 1.00 92.94 107 ASP A C 1
ATOM 866 O O . ASP A 1 107 ? -18.415 2.375 4.986 1.00 92.94 107 ASP A O 1
ATOM 870 N N . THR A 1 108 ? -18.083 4.031 6.478 1.00 92.06 108 THR A N 1
ATOM 871 C CA . THR A 1 108 ? -19.189 4.879 6.020 1.00 92.06 108 THR A CA 1
ATOM 872 C C . THR A 1 108 ? -18.884 5.540 4.677 1.00 92.06 108 THR A C 1
ATOM 874 O O . THR A 1 108 ? -19.725 5.544 3.780 1.00 92.06 108 THR A O 1
ATOM 877 N N . LEU A 1 109 ? -17.687 6.116 4.522 1.00 91.00 109 LEU A N 1
ATOM 878 C CA . LEU A 1 109 ? -17.323 6.859 3.311 1.00 91.00 109 LEU A CA 1
ATOM 879 C C . LEU A 1 109 ? -16.852 5.944 2.174 1.00 91.00 109 LEU A C 1
ATOM 881 O O . LEU A 1 109 ? -17.087 6.252 1.004 1.00 91.00 109 LEU A O 1
ATOM 885 N N . TYR A 1 110 ? -16.202 4.829 2.512 1.00 91.50 110 TYR A N 1
ATOM 886 C CA . TYR A 1 110 ? -15.567 3.911 1.566 1.00 91.50 110 TYR A CA 1
ATOM 887 C C . TYR A 1 110 ? -15.930 2.452 1.899 1.00 91.50 110 TYR A C 1
ATOM 889 O O . TYR A 1 110 ? -15.076 1.659 2.328 1.00 91.50 110 TYR A O 1
ATOM 897 N N . PRO A 1 111 ? -17.207 2.065 1.726 1.00 92.38 111 PRO A N 1
ATOM 898 C CA . PRO A 1 111 ? -17.670 0.717 2.033 1.00 92.38 111 PRO A CA 1
ATOM 899 C C . PRO A 1 111 ? -16.953 -0.320 1.164 1.00 92.38 111 PRO A C 1
ATOM 901 O O . PRO A 1 111 ? -16.779 -0.127 -0.042 1.00 92.38 111 PRO A O 1
ATOM 904 N N . ILE A 1 112 ? -16.568 -1.445 1.771 1.00 91.19 112 ILE A N 1
ATOM 905 C CA . ILE A 1 112 ? -15.774 -2.492 1.107 1.00 91.19 112 ILE A CA 1
ATOM 906 C C . ILE A 1 112 ? -16.491 -3.121 -0.100 1.00 91.19 112 ILE A C 1
ATOM 908 O O . ILE A 1 112 ? -15.845 -3.603 -1.020 1.00 91.19 112 ILE A O 1
ATOM 912 N N . SER A 1 113 ? -17.826 -3.046 -0.146 1.00 93.81 113 SER A N 1
ATOM 913 C CA . SER A 1 113 ? -18.631 -3.500 -1.287 1.00 93.81 113 SER A CA 1
ATOM 914 C C . SER A 1 113 ? -18.396 -2.691 -2.565 1.00 93.81 113 SER A C 1
ATOM 916 O O . SER A 1 113 ? -18.687 -3.179 -3.653 1.00 93.81 113 SER A O 1
ATOM 918 N N . HIS A 1 114 ? -17.912 -1.452 -2.443 1.00 93.81 114 HIS A N 1
ATOM 919 C CA . HIS A 1 114 ? -17.691 -0.544 -3.572 1.00 93.81 114 HIS A CA 1
ATOM 920 C C . HIS A 1 114 ? -16.218 -0.163 -3.758 1.00 93.81 114 HIS A C 1
ATOM 922 O O . HIS A 1 114 ? -15.857 0.353 -4.813 1.00 93.81 114 HIS A O 1
ATOM 928 N N . TRP A 1 115 ? -15.370 -0.402 -2.753 1.00 92.88 115 TRP A N 1
ATOM 929 C CA . TRP A 1 115 ? -13.990 0.077 -2.728 1.00 92.88 115 TRP A CA 1
ATOM 930 C C . TRP A 1 115 ? -13.011 -1.024 -2.330 1.00 92.88 115 TRP A C 1
ATOM 932 O O . TRP A 1 115 ? -13.166 -1.663 -1.290 1.00 92.88 115 TRP A O 1
ATOM 942 N N . LEU A 1 116 ? -11.933 -1.168 -3.107 1.00 92.50 116 LEU A N 1
ATOM 943 C CA . LEU A 1 116 ? -10.775 -1.962 -2.702 1.00 92.50 116 LEU A CA 1
ATOM 944 C C . LEU A 1 116 ? -9.978 -1.187 -1.648 1.00 92.50 116 LEU A C 1
ATOM 946 O O . LEU A 1 116 ? -9.432 -0.119 -1.929 1.00 92.50 116 LEU A O 1
ATOM 950 N N . ARG A 1 117 ? -9.879 -1.740 -0.438 1.00 91.88 117 ARG A N 1
ATOM 951 C CA . ARG A 1 117 ? -9.119 -1.126 0.655 1.00 91.88 117 ARG A CA 1
ATOM 952 C C . ARG A 1 117 ? -7.676 -1.586 0.623 1.00 91.88 117 ARG A C 1
ATOM 954 O O . ARG A 1 117 ? -7.403 -2.777 0.751 1.00 91.88 117 ARG A O 1
ATOM 961 N N . VAL A 1 118 ? -6.767 -0.628 0.485 1.00 92.38 118 VAL A N 1
ATOM 962 C CA . VAL A 1 118 ? -5.326 -0.861 0.555 1.00 92.38 118 VAL A CA 1
ATOM 963 C C . VAL A 1 118 ? -4.793 -0.169 1.801 1.00 92.38 118 VAL A C 1
ATOM 965 O O . VAL A 1 118 ? -4.848 1.052 1.915 1.00 92.38 118 VAL A O 1
ATOM 968 N N . SER A 1 119 ? -4.286 -0.964 2.733 1.00 90.94 119 SER A N 1
ATOM 969 C CA . SER A 1 119 ? -3.629 -0.513 3.954 1.00 90.94 119 SER A CA 1
ATOM 970 C C . SER A 1 119 ? -2.122 -0.607 3.770 1.00 90.94 119 SER A C 1
ATOM 972 O O . SER A 1 119 ? -1.607 -1.642 3.348 1.00 90.94 119 SER A O 1
ATOM 974 N N . THR A 1 120 ? -1.405 0.456 4.111 1.00 93.25 120 THR A N 1
ATOM 975 C CA . THR A 1 120 ? 0.059 0.476 4.110 1.00 93.25 120 THR A CA 1
ATOM 976 C C . THR A 1 120 ? 0.553 0.752 5.517 1.00 93.25 120 THR A C 1
ATOM 978 O O . THR A 1 120 ? 0.051 1.673 6.160 1.00 93.25 120 THR A O 1
ATOM 981 N N . ASP A 1 121 ? 1.541 -0.004 5.977 1.00 92.00 121 ASP A N 1
ATOM 982 C CA . ASP A 1 121 ? 2.218 0.248 7.246 1.00 92.00 121 ASP A CA 1
ATOM 983 C C . ASP A 1 121 ? 3.726 0.344 7.024 1.00 92.00 121 ASP A C 1
ATOM 985 O O . ASP A 1 121 ? 4.284 -0.335 6.161 1.00 92.00 121 ASP A O 1
ATOM 989 N N . GLY A 1 122 ? 4.380 1.222 7.772 1.00 90.25 122 GLY A N 1
ATOM 990 C CA . GLY A 1 122 ? 5.816 1.449 7.704 1.00 90.25 122 GLY A CA 1
ATOM 991 C C . GLY A 1 122 ? 6.439 1.160 9.057 1.00 90.25 122 GLY A C 1
ATOM 992 O O . GLY A 1 122 ? 6.092 1.808 10.041 1.00 90.25 122 GLY A O 1
ATOM 993 N N . SER A 1 123 ? 7.388 0.230 9.110 1.00 85.81 123 SER A N 1
ATOM 994 C CA . SER A 1 123 ? 8.113 -0.085 10.337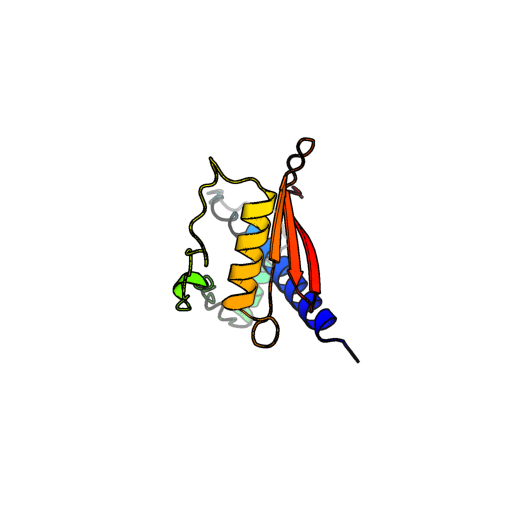 1.00 85.81 123 SER A CA 1
ATOM 995 C C . SER A 1 123 ? 9.592 0.258 10.202 1.00 85.81 123 SER A C 1
ATOM 997 O O . SER A 1 123 ? 10.214 0.114 9.147 1.00 85.81 123 SER A O 1
ATOM 999 N N . ARG A 1 124 ? 10.172 0.739 11.300 1.00 84.69 124 ARG A N 1
ATOM 1000 C CA . ARG A 1 124 ? 11.614 0.926 11.446 1.00 84.69 124 ARG A CA 1
ATOM 1001 C C . ARG A 1 124 ? 12.060 0.088 12.628 1.00 84.69 124 ARG A C 1
ATOM 1003 O O . ARG A 1 124 ? 11.595 0.321 13.742 1.00 84.69 124 ARG A O 1
ATOM 1010 N N . SER A 1 125 ? 12.942 -0.874 12.385 1.00 78.88 125 SER A N 1
ATOM 1011 C CA . SER A 1 125 ? 13.575 -1.599 13.484 1.00 78.88 125 SER A CA 1
ATOM 1012 C C . SER A 1 125 ? 14.530 -0.653 14.214 1.00 78.88 125 SER A C 1
ATOM 1014 O O . SER A 1 125 ? 15.267 0.092 13.573 1.00 78.88 125 SER A O 1
ATOM 1016 N N . SER A 1 126 ? 14.512 -0.650 15.547 1.00 77.88 126 SER A N 1
ATOM 1017 C CA . SER A 1 126 ? 15.500 0.086 16.349 1.00 77.88 126 SER A CA 1
ATOM 1018 C C . SER A 1 126 ? 16.911 -0.474 16.178 1.00 77.88 126 SER A C 1
ATOM 1020 O O . SER A 1 126 ? 17.884 0.262 16.314 1.00 77.88 126 SER A O 1
ATOM 1022 N N . ASP A 1 127 ? 17.006 -1.763 15.851 1.00 77.62 127 ASP A N 1
ATOM 1023 C CA . ASP A 1 127 ? 18.241 -2.539 15.947 1.00 77.62 127 ASP A CA 1
ATOM 1024 C C . ASP A 1 127 ? 18.957 -2.655 14.593 1.00 77.62 127 ASP A C 1
ATOM 1026 O O . ASP A 1 127 ? 20.046 -3.216 14.495 1.00 77.62 127 ASP A O 1
ATOM 1030 N N . CYS A 1 128 ? 18.350 -2.140 13.521 1.00 66.19 128 CYS A N 1
ATOM 1031 C CA . CYS A 1 128 ? 18.890 -2.172 12.166 1.00 66.19 128 CYS A CA 1
ATOM 1032 C C . CYS A 1 128 ? 18.577 -0.855 11.448 1.00 66.19 128 CYS A C 1
ATOM 1034 O O . CYS A 1 128 ? 17.477 -0.329 11.573 1.00 66.19 128 CYS A O 1
ATOM 1036 N N . ALA A 1 129 ? 19.469 -0.389 10.566 1.00 67.00 129 ALA A N 1
ATOM 1037 C CA . ALA A 1 129 ? 19.180 0.716 9.636 1.00 67.00 129 ALA A CA 1
ATOM 1038 C C . ALA A 1 129 ? 18.140 0.352 8.547 1.00 67.00 129 ALA A C 1
ATOM 1040 O O . ALA A 1 129 ? 17.948 1.091 7.583 1.00 67.00 129 ALA A O 1
ATOM 1041 N N . ASN A 1 130 ? 17.479 -0.798 8.694 1.00 75.50 130 ASN A N 1
ATOM 1042 C CA . ASN A 1 130 ? 16.519 -1.328 7.749 1.00 75.50 130 ASN A CA 1
ATOM 1043 C C . ASN A 1 130 ? 15.126 -0.807 8.096 1.00 75.50 130 ASN A C 1
ATOM 1045 O O . ASN A 1 130 ? 14.609 -0.999 9.200 1.00 75.50 130 ASN A O 1
ATOM 1049 N N . PHE A 1 131 ? 14.510 -0.181 7.109 1.00 84.69 131 PHE A N 1
ATOM 1050 C CA . PHE A 1 131 ? 13.113 0.198 7.112 1.00 84.69 131 PHE A CA 1
ATOM 1051 C C . PHE A 1 131 ? 12.323 -0.887 6.391 1.00 84.69 131 PHE A C 1
ATOM 1053 O O . PHE A 1 131 ? 12.857 -1.685 5.617 1.00 84.69 131 PHE A O 1
ATOM 1060 N N . GLY A 1 132 ? 11.031 -0.936 6.643 1.00 87.19 132 GLY A N 1
ATOM 1061 C CA . GLY A 1 132 ? 10.130 -1.839 5.967 1.00 87.19 132 GLY A CA 1
ATOM 1062 C C . GLY A 1 132 ? 8.811 -1.173 5.688 1.00 87.19 132 GLY A C 1
ATOM 1063 O O . GLY A 1 132 ? 8.383 -0.287 6.425 1.00 87.19 132 GLY A O 1
ATOM 1064 N N . THR A 1 133 ? 8.153 -1.615 4.628 1.00 90.69 133 THR A N 1
ATOM 1065 C CA . THR A 1 133 ? 6.762 -1.271 4.386 1.00 90.69 133 THR A CA 1
ATOM 1066 C C . THR A 1 133 ? 5.953 -2.518 4.083 1.00 90.69 133 THR A C 1
ATOM 1068 O O . THR A 1 133 ? 6.315 -3.328 3.230 1.00 90.69 133 THR A O 1
ATOM 1071 N N . GLY A 1 134 ? 4.873 -2.697 4.832 1.00 92.06 134 GLY A N 1
ATOM 1072 C CA . GLY A 1 134 ? 3.826 -3.660 4.547 1.00 92.06 134 GLY A CA 1
ATOM 1073 C C . GLY A 1 134 ? 2.739 -3.008 3.706 1.00 92.06 134 GLY A C 1
ATOM 1074 O O . GLY A 1 134 ? 2.344 -1.874 3.965 1.00 92.06 134 GLY A O 1
ATOM 1075 N N . VAL A 1 135 ? 2.229 -3.738 2.723 1.00 93.19 135 VAL A N 1
ATOM 1076 C CA . VAL A 1 135 ? 1.035 -3.368 1.964 1.00 93.19 135 VAL A CA 1
ATOM 1077 C C . VAL A 1 135 ? 0.065 -4.535 2.027 1.00 93.19 135 VAL A C 1
ATOM 1079 O O . VAL A 1 135 ? 0.427 -5.670 1.712 1.00 93.19 135 VAL A O 1
ATOM 1082 N N . HIS A 1 136 ? -1.168 -4.253 2.423 1.00 94.12 136 HIS A N 1
ATOM 1083 C CA . HIS A 1 136 ? -2.228 -5.235 2.563 1.00 94.12 136 HIS A CA 1
ATOM 1084 C C . HIS A 1 136 ? -3.508 -4.760 1.879 1.00 94.12 136 HIS A C 1
ATOM 1086 O O . HIS A 1 136 ? -3.951 -3.632 2.074 1.00 94.12 136 HIS A O 1
ATOM 1092 N N . CYS A 1 137 ? -4.136 -5.648 1.125 1.00 93.81 137 CYS A N 1
ATOM 1093 C CA . CYS A 1 137 ? -5.522 -5.553 0.698 1.00 93.81 137 CYS A CA 1
ATOM 1094 C C . CYS A 1 137 ? -6.108 -6.968 0.624 1.00 93.81 137 CYS A C 1
ATOM 1096 O O . CYS A 1 137 ? -5.386 -7.956 0.755 1.00 93.81 137 CYS A O 1
ATOM 1098 N N . GLU A 1 138 ? -7.405 -7.082 0.356 1.00 92.44 138 GLU A N 1
ATOM 1099 C CA . GLU A 1 138 ? -8.071 -8.384 0.222 1.00 92.44 138 GLU A CA 1
ATOM 1100 C C . GLU A 1 138 ? -7.423 -9.291 -0.845 1.00 92.44 138 GLU A C 1
ATOM 1102 O O . GLU A 1 138 ? -7.388 -10.510 -0.699 1.00 92.44 138 GLU A O 1
ATOM 1107 N N . LEU A 1 139 ? -6.854 -8.701 -1.903 1.00 93.38 139 LEU A N 1
ATOM 1108 C CA . LEU A 1 139 ? -6.281 -9.439 -3.033 1.00 93.38 139 LEU A CA 1
ATOM 1109 C C . LEU A 1 139 ? -4.818 -9.855 -2.823 1.00 93.38 139 LEU A C 1
ATOM 1111 O O . LEU A 1 139 ? -4.353 -10.807 -3.453 1.00 93.38 139 LEU A O 1
ATOM 1115 N N . PHE A 1 140 ? -4.063 -9.126 -2.000 1.00 92.31 140 PHE A N 1
ATOM 1116 C CA . PHE A 1 140 ? -2.645 -9.394 -1.770 1.00 92.31 140 PHE A CA 1
ATOM 1117 C C . PHE A 1 140 ? -2.141 -8.785 -0.463 1.00 92.31 140 PHE A C 1
ATOM 1119 O O . PHE A 1 140 ? -2.602 -7.743 -0.007 1.00 92.31 140 PHE A O 1
ATOM 1126 N N . SER A 1 141 ? -1.105 -9.409 0.089 1.00 94.12 141 SER A N 1
ATOM 1127 C CA . SER A 1 141 ? -0.379 -8.921 1.255 1.00 94.12 141 SER A CA 1
ATOM 1128 C C . SER A 1 141 ? 1.110 -9.144 1.029 1.00 94.12 141 SER A C 1
ATOM 1130 O O . SER A 1 141 ? 1.523 -10.271 0.744 1.00 94.12 141 SER A O 1
ATOM 1132 N N . PHE A 1 142 ? 1.918 -8.092 1.107 1.00 91.19 142 PHE A N 1
ATOM 1133 C CA . PHE A 1 142 ? 3.367 -8.205 0.972 1.00 91.19 142 PHE A CA 1
ATOM 1134 C C . PHE A 1 142 ? 4.097 -7.225 1.881 1.00 91.19 142 PHE A C 1
ATOM 1136 O O . PHE A 1 142 ? 3.551 -6.215 2.312 1.00 91.19 142 PHE A O 1
ATOM 1143 N N . TYR A 1 143 ? 5.360 -7.536 2.150 1.00 89.19 143 TYR A N 1
ATOM 1144 C CA . TYR A 1 143 ? 6.268 -6.692 2.909 1.00 89.19 143 TYR A CA 1
ATOM 1145 C C . TYR A 1 143 ? 7.537 -6.461 2.096 1.00 89.19 143 TYR A C 1
ATOM 1147 O O . TYR A 1 143 ? 8.061 -7.391 1.477 1.00 89.19 143 TYR A O 1
ATOM 1155 N N . PHE A 1 144 ? 8.021 -5.225 2.091 1.00 85.38 144 PHE A N 1
ATOM 1156 C CA . PHE A 1 144 ? 9.214 -4.812 1.372 1.00 85.38 144 PHE A CA 1
ATOM 1157 C C . PHE A 1 144 ? 10.190 -4.137 2.333 1.00 85.38 144 PHE A C 1
ATOM 1159 O O . PHE A 1 144 ? 9.858 -3.126 2.947 1.00 85.38 144 PHE A O 1
ATOM 1166 N N . SER A 1 145 ? 11.402 -4.679 2.459 1.00 83.19 145 SER A N 1
ATOM 1167 C CA . SER A 1 145 ? 12.478 -4.046 3.225 1.00 83.19 145 SER A CA 1
ATOM 1168 C C . SER A 1 145 ? 13.147 -2.951 2.393 1.00 83.19 145 SER A C 1
ATOM 1170 O O . SER A 1 145 ? 13.697 -3.225 1.326 1.00 83.19 145 SER A O 1
ATOM 1172 N N . VAL A 1 146 ? 13.143 -1.726 2.901 1.00 74.19 146 VAL A N 1
ATOM 1173 C CA . VAL A 1 146 ? 13.818 -0.558 2.334 1.00 74.19 146 VAL A CA 1
ATOM 1174 C C . VAL A 1 146 ? 15.070 -0.294 3.175 1.00 74.19 146 VAL A C 1
ATOM 1176 O O . VAL A 1 146 ? 14.961 0.011 4.355 1.00 74.19 146 VAL A O 1
ATOM 1179 N N . GLY A 1 147 ? 16.269 -0.433 2.606 1.00 65.06 147 GLY A N 1
ATOM 1180 C CA . GLY A 1 147 ? 17.521 -0.167 3.340 1.00 65.06 147 GLY A CA 1
ATOM 1181 C C . GLY A 1 147 ? 18.580 -1.265 3.290 1.00 65.06 147 GLY A C 1
ATOM 1182 O O . GLY A 1 147 ? 19.631 -1.102 3.897 1.00 65.06 147 GLY A O 1
ATOM 1183 N N . ALA A 1 148 ? 18.367 -2.344 2.531 1.00 54.09 148 ALA A N 1
ATOM 1184 C CA . ALA A 1 148 ? 19.456 -3.261 2.218 1.00 54.09 148 ALA A CA 1
ATOM 1185 C C . ALA A 1 148 ? 20.432 -2.571 1.250 1.00 54.09 148 ALA A C 1
ATOM 1187 O O . ALA A 1 148 ? 20.170 -2.476 0.049 1.00 54.09 148 ALA A O 1
ATOM 1188 N N . THR A 1 149 ? 21.546 -2.070 1.778 1.00 47.06 149 THR A N 1
ATOM 1189 C CA . THR A 1 149 ? 22.759 -1.839 0.995 1.00 47.06 149 THR A CA 1
ATOM 1190 C C . THR A 1 149 ? 23.167 -3.169 0.362 1.00 47.06 149 THR A C 1
ATOM 1192 O O . THR A 1 149 ? 23.436 -4.140 1.069 1.00 47.06 149 THR A O 1
ATOM 1195 N N . VAL A 1 150 ? 23.174 -3.210 -0.971 1.00 39.22 150 VAL A N 1
ATOM 1196 C CA . VAL A 1 150 ? 23.931 -4.194 -1.758 1.00 39.22 150 VAL A CA 1
ATOM 1197 C C . VAL A 1 150 ? 25.206 -3.520 -2.226 1.00 39.22 150 VAL A C 1
ATOM 1199 O O . VAL A 1 150 ? 25.089 -2.380 -2.732 1.00 39.22 150 VAL A O 1
#

Sequence (150 aa):
MYTLSLIIKERAQLLWAKITKTSRLYSLGDHVSTETERNLKIQRGFAQRVADLIFHFIIDFGAQQFLLPCNPIEAQTFSLRLGFSQSVLKTEDNDKVLKSVTYETIDTLYPISHWLRVSTDGSRSSDCANFGTGVHCELFSFYFSVGATV

Foldseek 3Di:
DDDPVNVVVVVVVVVVVVVVVVVVVVPPPDDPPPDDDPPPDPDDDPVRVVVVVCVVVVPPPPVPPPPDPDDVPVVDDDDDDPDFPDDDDPVPDDPVVVVVSVVVRCCVVPNVVRDWDKDKDKDDDPVDNKIKMWIDTPVDTDMDIDDDDD

Secondary structure (DSSP, 8-state):
---HHHHHHHHHHHHHHHHHHHHTTTT-SS------------S--HHHHHHHHHHHTT--------PPPPPHHHHS--------SS---TTTS-HHHHHHHHHHHHHHHS-TTT----EEEEEE-SSSS-EEEEEEETTEEEEEEE----

pLDDT: mean 75.8, std 16.52, range [38.44, 94.5]